Protein AF-A0A2V8Y5N4-F1 (afdb_monomer)

pLDDT: mean 75.88, std 19.47, range [35.38, 98.12]

Mean predicted aligned error: 12.95 Å

Secondary structure (DSSP, 8-state):
--TT-TT--EEE-PPPPSSSS--PPPHHHHHHHHHHHHHTT--EEE-PPTTGGGT-STT----------PPP----------

Structure (mmCIF, N/CA/C/O backbone):
data_AF-A0A2V8Y5N4-F1
#
_entry.id   AF-A0A2V8Y5N4-F1
#
loop_
_atom_site.group_PDB
_atom_site.id
_atom_site.type_symbol
_atom_site.label_atom_id
_atom_site.label_alt_id
_atom_site.label_comp_id
_atom_site.label_asym_id
_atom_site.label_entity_id
_atom_site.label_seq_id
_atom_site.pdbx_PDB_ins_code
_atom_site.Cartn_x
_atom_site.Cartn_y
_atom_site.Cartn_z
_atom_site.occupancy
_atom_site.B_iso_or_equiv
_atom_site.auth_seq_id
_atom_site.auth_comp_id
_atom_site.auth_asym_id
_atom_site.auth_atom_id
_atom_site.pdbx_PDB_model_num
ATOM 1 N N . LEU A 1 1 ? 0.395 12.519 15.375 1.00 60.88 1 LEU A N 1
ATOM 2 C CA . LEU A 1 1 ? 0.581 12.784 13.929 1.00 60.88 1 LEU A CA 1
ATOM 3 C C . LEU A 1 1 ? -0.685 12.570 13.086 1.00 60.88 1 LEU A C 1
ATOM 5 O O . LEU A 1 1 ? -0.772 13.192 12.044 1.00 60.88 1 LEU A O 1
ATOM 9 N N . LEU A 1 2 ? -1.660 11.745 13.504 1.00 65.88 2 LEU A N 1
ATOM 10 C CA . LEU A 1 2 ? -2.914 11.514 12.751 1.00 65.88 2 LEU A CA 1
ATOM 11 C C . LEU A 1 2 ? -4.191 11.644 13.621 1.00 65.88 2 LEU A C 1
ATOM 13 O O . LEU A 1 2 ? -5.222 11.059 13.301 1.00 65.88 2 LEU A O 1
ATOM 17 N N . SER A 1 3 ? -4.120 12.381 14.738 1.00 58.44 3 SER A N 1
ATOM 18 C CA . SER A 1 3 ? -5.254 12.648 15.646 1.00 58.44 3 SER A CA 1
ATOM 19 C C . SER A 1 3 ? -6.487 13.172 14.886 1.00 58.44 3 SER A C 1
ATOM 21 O O . SER A 1 3 ? -6.335 13.877 13.891 1.00 58.44 3 SER A O 1
ATOM 23 N N . PRO A 1 4 ? -7.703 12.813 15.330 1.00 64.69 4 PRO A N 1
ATOM 24 C CA . PRO A 1 4 ? -8.638 12.051 14.519 1.00 64.69 4 PRO A CA 1
ATOM 25 C C . PRO A 1 4 ? -9.067 12.828 13.271 1.00 64.69 4 PRO A C 1
ATOM 27 O O . PRO A 1 4 ? -9.908 13.730 13.324 1.00 64.69 4 PRO A O 1
ATOM 30 N N . LEU A 1 5 ? -8.528 12.431 12.120 1.00 66.81 5 LEU A N 1
ATOM 31 C CA . LEU A 1 5 ? -9.094 12.790 10.827 1.00 66.81 5 LEU A CA 1
ATOM 32 C C . LEU A 1 5 ? -10.474 12.116 10.723 1.00 66.81 5 LEU A C 1
ATOM 34 O O . LEU A 1 5 ? -10.589 10.983 10.267 1.00 66.81 5 LEU A O 1
ATOM 38 N N . LYS A 1 6 ? -11.520 12.804 11.205 1.00 66.88 6 LYS A N 1
ATOM 39 C CA . LYS A 1 6 ? -12.885 12.271 11.407 1.00 66.88 6 LYS A CA 1
ATOM 40 C C . LYS A 1 6 ? -13.516 11.612 10.174 1.00 66.88 6 LYS A C 1
ATOM 42 O O . LYS A 1 6 ? -14.463 10.852 10.328 1.00 66.88 6 LYS A O 1
ATOM 47 N N . SER A 1 7 ? -13.044 11.917 8.965 1.00 76.56 7 SER A N 1
ATOM 48 C CA . SER A 1 7 ? -13.616 11.389 7.724 1.00 76.56 7 SER A CA 1
ATOM 49 C C . SER A 1 7 ? -12.581 11.337 6.598 1.00 76.56 7 SER A C 1
ATOM 51 O O . SER A 1 7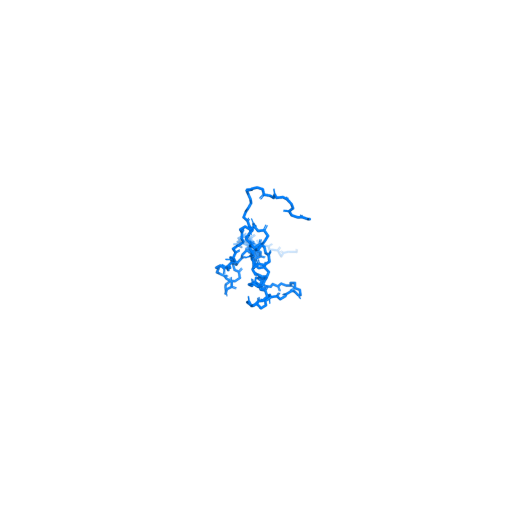 ? -12.746 11.966 5.552 1.00 76.56 7 SER A O 1
ATOM 53 N N . VAL A 1 8 ? -11.496 10.591 6.794 1.00 87.12 8 VAL A N 1
ATOM 54 C CA . VAL A 1 8 ? -10.570 10.279 5.696 1.00 87.12 8 VAL A CA 1
ATOM 55 C C . VAL A 1 8 ? -10.451 8.779 5.502 1.00 87.12 8 VAL A C 1
ATOM 57 O O . VAL A 1 8 ? -10.598 7.995 6.437 1.00 87.12 8 VAL A O 1
ATOM 60 N N . LYS A 1 9 ? -10.162 8.391 4.263 1.00 90.44 9 LYS A N 1
ATOM 61 C CA . LYS A 1 9 ? -9.770 7.033 3.900 1.00 90.44 9 LYS A CA 1
ATOM 62 C C . LYS A 1 9 ? -8.367 7.108 3.324 1.00 90.44 9 LYS A C 1
ATOM 64 O O . LYS A 1 9 ? -8.101 7.959 2.477 1.00 90.44 9 LYS A O 1
ATOM 69 N N . VAL A 1 10 ? -7.486 6.223 3.766 1.00 93.81 10 VAL A N 1
ATOM 70 C CA . VAL A 1 10 ? -6.125 6.121 3.240 1.00 93.81 10 VAL A CA 1
ATOM 71 C C . VAL A 1 10 ? -6.101 5.034 2.173 1.00 93.81 10 VAL A C 1
ATOM 73 O O . VAL A 1 10 ? -6.513 3.903 2.417 1.00 93.81 10 VAL A O 1
ATOM 76 N N . ASN A 1 11 ? -5.617 5.369 0.978 1.00 95.50 11 ASN A N 1
ATOM 77 C CA . ASN A 1 11 ? -5.343 4.381 -0.061 1.00 95.50 11 ASN A CA 1
ATOM 78 C C . ASN A 1 11 ? -3.833 4.157 -0.135 1.00 95.50 11 ASN A C 1
ATOM 80 O O . ASN A 1 11 ? -3.091 5.060 -0.515 1.00 95.50 11 ASN A O 1
ATOM 84 N N . LEU A 1 12 ? -3.393 2.959 0.226 1.00 95.69 12 LEU A N 1
ATOM 85 C CA . LEU A 1 12 ? -2.025 2.501 0.046 1.00 95.69 12 LEU A CA 1
ATOM 86 C C . LEU A 1 12 ? -1.862 2.071 -1.408 1.00 95.69 12 LEU A C 1
ATOM 88 O O . LEU A 1 12 ? -2.562 1.171 -1.867 1.00 95.69 12 LEU A O 1
ATOM 92 N N . ILE A 1 13 ? -0.959 2.720 -2.132 1.00 93.56 13 ILE A N 1
ATOM 93 C CA . ILE A 1 13 ? -0.600 2.345 -3.499 1.00 93.56 13 ILE A CA 1
ATOM 94 C C . ILE A 1 13 ? 0.804 1.752 -3.417 1.00 93.56 13 ILE A C 1
ATOM 96 O O . ILE A 1 13 ? 1.743 2.496 -3.123 1.00 93.56 13 ILE A O 1
ATOM 100 N N . PRO A 1 14 ? 0.965 0.434 -3.615 1.00 92.88 14 PRO A N 1
ATOM 101 C CA . PRO A 1 14 ? 2.287 -0.159 -3.722 1.00 92.88 14 PRO A CA 1
ATOM 102 C C . PRO A 1 14 ? 3.071 0.519 -4.843 1.00 92.88 14 PRO A C 1
ATOM 104 O O . PRO A 1 14 ? 2.509 0.881 -5.879 1.00 92.88 14 PRO A O 1
ATOM 107 N N . TRP A 1 15 ? 4.364 0.730 -4.613 1.00 90.38 15 TRP A N 1
ATOM 108 C CA . TRP A 1 15 ? 5.211 1.469 -5.541 1.00 90.38 15 TRP A CA 1
ATOM 109 C C . TRP A 1 15 ? 5.217 0.817 -6.928 1.00 90.38 15 TRP A C 1
ATOM 111 O O . TRP A 1 15 ? 5.552 -0.358 -7.055 1.00 90.38 15 TRP A O 1
ATOM 121 N N . ASN A 1 16 ? 4.882 1.566 -7.979 1.00 87.62 16 ASN A N 1
ATOM 122 C CA . ASN A 1 16 ? 4.987 1.078 -9.354 1.00 87.62 16 ASN A CA 1
ATOM 123 C C . ASN A 1 16 ? 6.447 1.209 -9.842 1.00 87.62 16 ASN A C 1
ATOM 125 O O . ASN A 1 16 ? 7.033 2.269 -9.639 1.00 87.62 16 ASN A O 1
ATOM 129 N N . PRO A 1 17 ? 7.045 0.189 -10.491 1.00 81.31 17 PRO A N 1
ATOM 130 C CA . PRO A 1 17 ? 8.416 0.249 -10.981 1.00 81.31 17 PRO A CA 1
ATOM 131 C C . PRO A 1 17 ? 8.586 1.385 -11.986 1.00 81.31 17 PRO A C 1
ATOM 133 O O . PRO A 1 17 ? 7.679 1.677 -12.769 1.00 81.31 17 PRO A O 1
ATOM 136 N N . GLY A 1 18 ? 9.757 2.004 -11.975 1.00 80.69 18 GLY A N 1
ATOM 137 C CA . GLY A 1 18 ? 10.113 3.109 -12.853 1.00 80.69 18 GLY A CA 1
ATOM 138 C C . GLY A 1 18 ? 11.601 3.417 -12.731 1.00 80.69 18 GLY A C 1
ATOM 139 O O . GLY A 1 18 ? 12.360 2.613 -12.201 1.00 80.69 18 GLY A O 1
ATOM 140 N N . GLU A 1 19 ? 12.011 4.592 -13.194 1.00 82.12 19 GLU A N 1
ATOM 141 C CA . GLU A 1 19 ? 13.427 4.988 -13.257 1.00 82.12 19 GLU A CA 1
ATOM 142 C C . GLU A 1 19 ? 14.050 5.309 -11.887 1.00 82.12 19 GLU A C 1
ATOM 144 O O . GLU A 1 19 ? 15.268 5.409 -11.758 1.00 82.12 19 GLU A O 1
ATOM 149 N N . LEU A 1 20 ? 13.226 5.477 -10.849 1.00 86.12 20 LEU A N 1
ATOM 150 C CA . LEU A 1 20 ? 13.701 5.757 -9.496 1.00 86.12 20 LEU A CA 1
ATOM 151 C C . LEU A 1 20 ? 14.197 4.481 -8.797 1.00 86.12 20 LEU A C 1
ATOM 153 O O . LEU A 1 20 ? 13.637 3.406 -9.014 1.00 86.12 20 LEU A O 1
ATOM 157 N N . PRO A 1 21 ? 15.168 4.586 -7.868 1.00 90.25 21 PRO A N 1
ATOM 158 C CA . PRO A 1 21 ? 15.795 3.435 -7.210 1.00 90.25 21 PRO A CA 1
ATOM 159 C C . PRO A 1 21 ? 14.919 2.785 -6.119 1.00 90.25 21 PRO A C 1
ATOM 161 O O . PRO A 1 21 ? 15.431 2.136 -5.207 1.00 90.25 21 PRO A O 1
ATOM 164 N N . TYR A 1 22 ? 13.602 2.977 -6.168 1.00 90.56 22 TYR A N 1
ATOM 165 C CA . TYR A 1 22 ? 12.666 2.440 -5.186 1.00 90.56 22 TYR A CA 1
ATOM 166 C C . TYR A 1 22 ? 12.061 1.125 -5.662 1.00 90.56 22 TYR A C 1
ATOM 168 O O . TYR A 1 22 ? 11.815 0.917 -6.850 1.00 90.56 22 TYR A O 1
ATOM 176 N N . GLN A 1 23 ? 11.782 0.249 -4.703 1.00 90.44 23 GLN A N 1
ATOM 177 C CA . GLN A 1 23 ? 11.176 -1.052 -4.948 1.00 90.44 23 GLN A CA 1
ATOM 178 C C . GLN A 1 23 ? 9.820 -1.140 -4.261 1.00 90.44 23 GLN A C 1
ATOM 180 O O . GLN A 1 23 ? 9.566 -0.486 -3.245 1.00 90.44 23 GLN A O 1
ATOM 185 N N . GLU A 1 24 ? 8.945 -1.963 -4.829 1.00 91.75 24 GLU A N 1
ATOM 186 C CA . GLU A 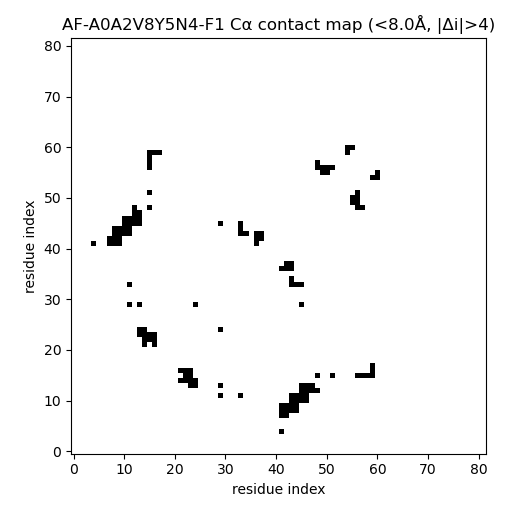1 24 ? 7.695 -2.308 -4.171 1.00 91.75 24 GLU A CA 1
ATOM 187 C C . GLU A 1 24 ? 7.981 -3.023 -2.841 1.00 91.75 24 GLU A C 1
ATOM 189 O O . GLU A 1 24 ? 8.789 -3.954 -2.812 1.00 91.75 24 GLU A O 1
ATOM 194 N N . PRO A 1 25 ? 7.336 -2.618 -1.732 1.00 95.12 25 PRO A N 1
ATOM 195 C CA . PRO A 1 25 ? 7.422 -3.372 -0.490 1.00 95.12 25 PRO A CA 1
ATOM 196 C C . PRO A 1 25 ? 6.814 -4.773 -0.645 1.00 95.12 25 PRO A C 1
ATOM 198 O O . PRO A 1 25 ? 5.914 -4.984 -1.456 1.00 95.12 25 PRO A O 1
ATOM 201 N N . SER A 1 26 ? 7.240 -5.725 0.190 1.00 96.31 26 SER A N 1
ATOM 202 C CA . SER A 1 26 ? 6.587 -7.037 0.241 1.00 96.31 26 SER A CA 1
ATOM 203 C C . SER A 1 26 ? 5.107 -6.909 0.626 1.00 96.31 26 SER A C 1
ATOM 205 O O . SER A 1 26 ? 4.715 -5.995 1.360 1.00 96.31 26 SER A O 1
ATOM 207 N N . GLY A 1 27 ? 4.286 -7.864 0.178 1.00 95.25 27 GLY A N 1
ATOM 208 C CA . GLY A 1 27 ? 2.864 -7.920 0.537 1.00 95.25 27 GLY A CA 1
ATOM 209 C C . GLY A 1 27 ? 2.636 -7.913 2.052 1.00 95.25 27 GLY A C 1
ATOM 210 O O . GLY A 1 27 ? 1.779 -7.186 2.544 1.00 95.25 27 GLY A O 1
ATOM 211 N N . GLU A 1 28 ? 3.475 -8.629 2.803 1.00 97.81 28 GLU A N 1
ATOM 212 C CA . GLU A 1 28 ? 3.438 -8.653 4.270 1.00 97.81 28 GLU A CA 1
ATOM 213 C C . GLU A 1 28 ? 3.649 -7.266 4.884 1.00 97.81 28 GLU A C 1
ATOM 215 O O . GLU A 1 28 ? 2.918 -6.870 5.789 1.00 97.81 28 GLU A O 1
ATOM 220 N N . ARG A 1 29 ? 4.607 -6.490 4.360 1.00 97.81 29 ARG A N 1
ATOM 221 C CA . ARG A 1 29 ? 4.906 -5.144 4.862 1.00 97.81 29 ARG A CA 1
ATOM 222 C C . ARG A 1 29 ? 3.795 -4.146 4.532 1.00 97.81 29 ARG A C 1
ATOM 224 O O . ARG A 1 29 ? 3.517 -3.250 5.328 1.00 97.81 29 ARG A O 1
ATOM 231 N N . ILE A 1 30 ? 3.147 -4.307 3.376 1.00 97.69 30 ILE A N 1
ATOM 232 C CA . ILE A 1 30 ? 1.964 -3.519 2.996 1.00 97.69 30 ILE A CA 1
ATOM 233 C C . ILE A 1 30 ? 0.812 -3.806 3.966 1.00 97.69 30 ILE A C 1
ATOM 235 O O . ILE A 1 30 ? 0.191 -2.873 4.481 1.00 97.69 30 ILE A O 1
ATOM 239 N N . GLU A 1 31 ? 0.555 -5.082 4.255 1.00 97.69 31 GLU A N 1
ATOM 240 C CA . GLU A 1 31 ? -0.512 -5.495 5.166 1.00 97.69 31 GLU A CA 1
ATOM 241 C C . GLU A 1 31 ? -0.246 -5.096 6.619 1.00 97.69 31 GLU A C 1
ATOM 243 O O . GLU A 1 31 ? -1.159 -4.627 7.303 1.00 97.69 31 GLU A O 1
ATOM 248 N N . GLU A 1 32 ? 1.000 -5.190 7.083 1.00 98.12 32 GLU A N 1
ATOM 249 C CA . GLU A 1 32 ? 1.396 -4.699 8.402 1.00 98.12 32 GLU A CA 1
ATOM 250 C C . GLU A 1 32 ? 1.100 -3.200 8.544 1.00 98.12 32 GLU A C 1
ATOM 252 O O . GLU A 1 32 ? 0.469 -2.775 9.517 1.00 98.12 32 GLU A O 1
ATOM 257 N N . PHE A 1 33 ? 1.478 -2.394 7.548 1.00 97.50 33 PHE A N 1
ATOM 258 C CA . PHE A 1 33 ? 1.207 -0.958 7.561 1.00 97.50 33 PHE A CA 1
ATOM 259 C C . PHE A 1 33 ? -0.296 -0.651 7.520 1.00 97.50 33 PHE A C 1
ATOM 261 O O . PHE A 1 33 ? -0.778 0.209 8.263 1.00 97.50 33 PHE A O 1
ATOM 268 N N . ARG A 1 34 ? -1.062 -1.384 6.700 1.00 97.00 34 ARG A N 1
ATOM 269 C CA . ARG A 1 34 ? -2.527 -1.272 6.655 1.00 97.00 34 ARG A CA 1
ATOM 270 C C . ARG A 1 34 ? -3.151 -1.571 8.018 1.00 97.00 34 ARG A C 1
ATOM 272 O O . ARG A 1 34 ? -4.032 -0.829 8.453 1.00 97.00 34 ARG A O 1
ATOM 279 N N . ARG A 1 35 ? -2.692 -2.625 8.700 1.00 96.81 35 ARG A N 1
ATOM 280 C CA . ARG A 1 35 ? -3.163 -2.998 10.040 1.00 96.8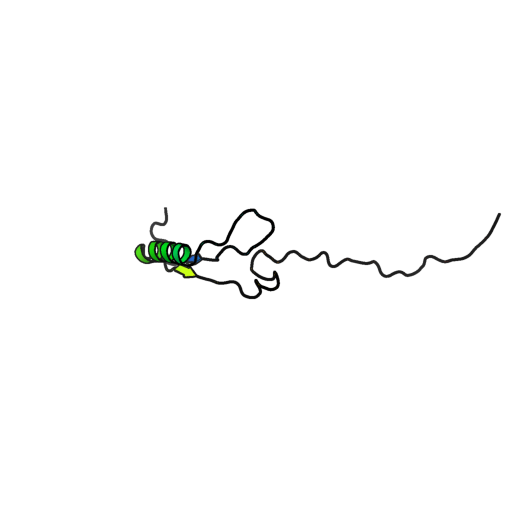1 35 ARG A CA 1
ATOM 281 C C . ARG A 1 35 ? -2.899 -1.882 11.048 1.00 96.81 35 ARG A C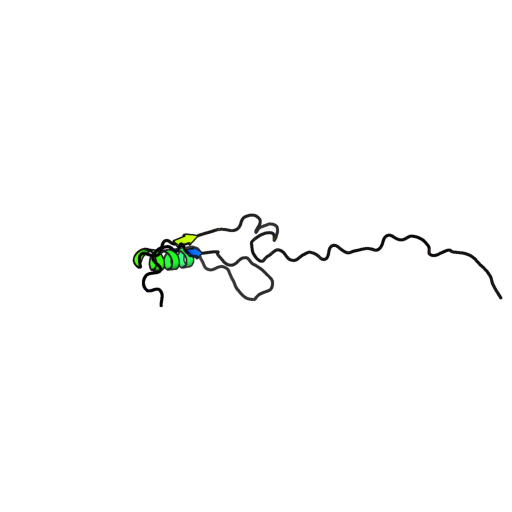 1
ATOM 283 O O . ARG A 1 35 ? -3.831 -1.466 11.721 1.00 96.81 35 ARG A O 1
ATOM 290 N N . ILE A 1 36 ? -1.691 -1.312 11.062 1.00 95.75 36 ILE A N 1
ATOM 291 C CA . ILE A 1 36 ? -1.334 -0.193 11.955 1.00 95.75 36 ILE A CA 1
ATOM 292 C C . ILE A 1 36 ? -2.288 1.004 11.795 1.00 95.75 36 ILE A C 1
ATOM 294 O O . ILE A 1 36 ? -2.609 1.673 12.780 1.00 95.75 36 ILE A O 1
ATOM 298 N N . LEU A 1 37 ? -2.732 1.306 10.570 1.00 93.38 37 LEU A N 1
ATOM 299 C CA . LEU A 1 37 ? -3.699 2.380 10.319 1.00 93.38 37 LEU A CA 1
ATOM 300 C C . LEU A 1 37 ? -5.102 2.017 10.822 1.00 93.38 37 LEU A C 1
ATOM 302 O O . LEU A 1 37 ? -5.729 2.821 11.514 1.00 93.38 37 LEU A O 1
ATOM 306 N N . ASN A 1 38 ? -5.564 0.801 10.530 1.00 92.38 38 ASN A N 1
ATOM 307 C CA . ASN A 1 38 ? -6.878 0.327 10.965 1.00 92.38 38 ASN A CA 1
ATOM 308 C C . ASN A 1 38 ? -6.985 0.234 12.495 1.00 92.38 38 ASN A C 1
ATOM 310 O O . ASN A 1 38 ? -7.989 0.672 13.049 1.00 92.38 38 ASN A O 1
ATOM 314 N N . ASP A 1 39 ? -5.938 -0.236 13.179 1.00 93.06 39 ASP A N 1
ATOM 315 C CA . ASP A 1 39 ? -5.873 -0.329 14.648 1.00 93.06 39 ASP A CA 1
ATOM 316 C C . ASP A 1 39 ? -5.964 1.053 15.318 1.00 93.06 39 ASP A C 1
ATOM 318 O O . ASP A 1 39 ? -6.381 1.183 16.467 1.00 93.06 39 ASP A O 1
ATOM 322 N N . LYS A 1 40 ? -5.614 2.116 14.583 1.00 90.69 40 LYS A N 1
ATOM 323 C CA . LYS A 1 40 ? -5.759 3.517 15.005 1.00 90.69 40 LYS A CA 1
ATOM 324 C C . LYS A 1 40 ? -7.089 4.145 14.575 1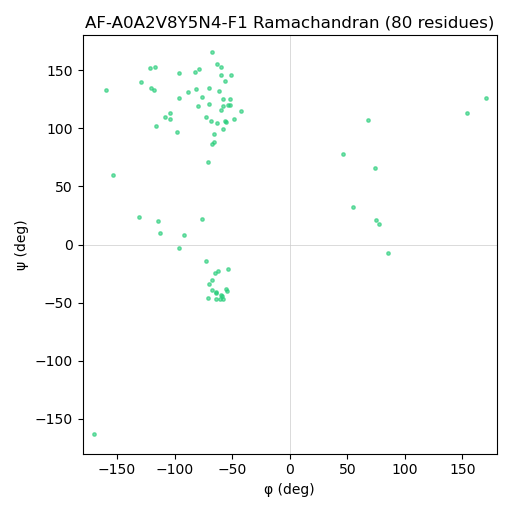.00 90.69 40 LYS A C 1
ATOM 326 O O . LYS A 1 40 ? -7.262 5.354 14.722 1.00 90.69 40 LYS A O 1
ATOM 331 N N . GLY A 1 41 ? -8.014 3.353 14.033 1.00 89.12 41 GLY A N 1
ATOM 332 C CA . GLY A 1 41 ? -9.322 3.809 13.565 1.00 89.12 41 GLY A CA 1
ATOM 333 C C . GLY A 1 41 ? -9.283 4.577 12.241 1.00 89.12 41 GLY A C 1
ATOM 334 O O . GLY A 1 41 ? -10.209 5.335 11.960 1.00 89.12 41 GLY A O 1
ATOM 335 N N . ILE A 1 42 ? -8.229 4.416 11.433 1.00 90.81 42 ILE A N 1
ATOM 336 C CA . ILE A 1 42 ? -8.083 5.071 10.126 1.00 90.81 42 ILE A CA 1
ATOM 337 C C . ILE A 1 42 ? -8.366 4.038 9.029 1.00 90.81 42 ILE A C 1
ATOM 339 O O . ILE A 1 42 ? -7.522 3.170 8.803 1.00 90.81 42 ILE A O 1
ATOM 343 N N . PRO A 1 43 ? -9.504 4.119 8.310 1.00 92.06 43 PRO A N 1
ATOM 344 C CA . PRO A 1 43 ? -9.820 3.169 7.248 1.00 92.06 43 PRO A CA 1
ATOM 345 C C . PRO A 1 43 ? -8.754 3.182 6.147 1.00 92.06 43 PRO A C 1
ATOM 347 O O . PRO A 1 43 ? -8.592 4.189 5.448 1.00 92.06 43 PRO A O 1
ATOM 350 N N . ALA A 1 44 ? -8.051 2.061 5.983 1.00 94.69 44 ALA A N 1
ATOM 351 C CA . ALA A 1 44 ? -6.979 1.906 5.006 1.00 94.69 44 ALA A CA 1
ATOM 352 C C . ALA A 1 44 ? -7.253 0.771 4.005 1.00 94.69 44 ALA A C 1
ATOM 354 O O . ALA A 1 44 ? -7.626 -0.342 4.385 1.00 94.69 44 ALA A O 1
ATOM 355 N N . PHE A 1 45 ? -7.014 1.046 2.721 1.00 95.19 45 PHE A N 1
ATOM 356 C CA . PHE A 1 45 ? -7.239 0.122 1.605 1.00 95.19 45 PHE A CA 1
ATOM 357 C C . PHE A 1 45 ? -5.993 0.027 0.734 1.00 95.19 45 PHE A C 1
ATOM 359 O O . PHE A 1 45 ? -5.373 1.049 0.452 1.00 95.19 45 PHE A O 1
ATOM 366 N N . VAL A 1 46 ? -5.655 -1.169 0.258 1.00 94.81 46 VAL A N 1
ATOM 367 C CA . VAL A 1 46 ? -4.597 -1.335 -0.747 1.00 94.81 46 VAL A CA 1
ATOM 368 C C . VAL A 1 46 ? -5.206 -1.205 -2.137 1.00 94.81 46 VAL A C 1
ATOM 370 O O . VAL A 1 46 ? -6.223 -1.827 -2.444 1.00 94.81 46 VAL A O 1
ATOM 373 N N . ARG A 1 47 ? -4.588 -0.384 -2.983 1.00 93.00 47 ARG A N 1
ATOM 374 C CA . ARG A 1 47 ? -4.942 -0.216 -4.390 1.00 93.00 47 ARG A CA 1
ATOM 375 C C . ARG A 1 47 ? -3.788 -0.679 -5.258 1.00 93.00 47 ARG A C 1
ATOM 377 O O . ARG A 1 47 ? -2.821 0.051 -5.456 1.00 93.00 47 ARG A O 1
ATOM 384 N N . TYR A 1 48 ? -3.929 -1.874 -5.813 1.00 85.69 48 TYR A N 1
ATOM 385 C CA . TYR A 1 48 ? -3.036 -2.357 -6.856 1.00 85.69 48 TYR A CA 1
ATOM 386 C C . TYR A 1 48 ? -3.396 -1.686 -8.182 1.00 85.69 48 TYR A C 1
ATOM 388 O O . TYR A 1 48 ? -4.559 -1.672 -8.595 1.00 85.69 48 TYR A O 1
ATOM 396 N N . SER A 1 49 ? -2.401 -1.084 -8.829 1.00 80.62 49 SER A N 1
ATOM 397 C CA . SER A 1 49 ? -2.603 -0.409 -10.109 1.00 80.62 49 SER A CA 1
ATOM 398 C C . SER A 1 49 ? -2.876 -1.431 -11.215 1.00 80.62 49 SER A C 1
ATOM 400 O O . SER A 1 49 ? -2.171 -2.432 -11.327 1.00 80.62 49 SER A O 1
ATOM 402 N N . ARG A 1 50 ? -3.876 -1.165 -12.061 1.00 75.69 50 ARG A N 1
ATOM 403 C CA . ARG A 1 50 ? -4.095 -1.911 -13.312 1.00 75.69 50 ARG A CA 1
ATOM 404 C C . ARG A 1 50 ? -3.176 -1.353 -14.404 1.00 75.69 50 ARG A C 1
ATOM 406 O O . ARG A 1 50 ? -2.889 -0.160 -14.380 1.00 75.69 50 ARG A O 1
ATOM 413 N N . GLY A 1 51 ? -2.738 -2.192 -15.344 1.00 72.62 51 GLY A N 1
ATOM 414 C CA . GLY A 1 51 ? -1.870 -1.773 -16.454 1.00 72.62 51 GLY A CA 1
ATOM 415 C C . GLY A 1 51 ? -0.394 -1.583 -16.080 1.00 72.62 51 GLY A C 1
ATOM 416 O O . GLY A 1 51 ? 0.338 -0.906 -16.794 1.00 72.62 51 GLY A O 1
ATOM 417 N N . ARG A 1 52 ? 0.051 -2.143 -14.948 1.00 73.38 52 ARG A N 1
ATOM 418 C CA . ARG A 1 52 ? 1.453 -2.092 -14.488 1.00 73.38 52 ARG A CA 1
ATOM 419 C C . ARG A 1 52 ? 2.399 -2.884 -15.395 1.00 73.38 52 ARG A C 1
ATOM 421 O O . ARG A 1 52 ? 3.558 -2.525 -15.546 1.00 73.38 52 ARG A O 1
ATOM 428 N N . ASP A 1 53 ? 1.869 -3.936 -16.000 1.00 74.44 53 ASP A N 1
ATOM 429 C CA . ASP A 1 53 ? 2.470 -4.778 -17.031 1.00 74.44 53 ASP A CA 1
ATOM 430 C C . ASP A 1 53 ? 2.733 -4.033 -18.349 1.00 74.44 53 ASP A C 1
ATOM 432 O O . ASP A 1 53 ? 3.640 -4.400 -19.089 1.00 74.44 53 ASP A O 1
ATOM 436 N N . VAL A 1 54 ? 1.985 -2.958 -18.614 1.00 73.88 54 VAL A N 1
ATOM 437 C CA . VAL A 1 54 ? 2.107 -2.133 -19.830 1.00 73.88 54 VAL A CA 1
ATOM 438 C C . VAL A 1 54 ? 2.587 -0.708 -19.541 1.00 73.88 54 VAL A C 1
ATOM 440 O O . VAL A 1 54 ? 2.381 0.189 -20.354 1.00 73.88 54 VAL A O 1
ATOM 443 N N . MET A 1 55 ? 3.216 -0.481 -18.382 1.00 74.38 55 MET A N 1
ATOM 444 C CA . MET A 1 55 ? 3.720 0.835 -17.960 1.00 74.38 55 MET A CA 1
ATOM 445 C C . MET A 1 55 ? 2.648 1.945 -17.964 1.00 74.38 55 MET A C 1
ATOM 447 O O . MET A 1 55 ? 2.939 3.111 -18.204 1.00 74.38 55 MET A O 1
ATOM 451 N N . ALA A 1 56 ? 1.391 1.594 -17.684 1.00 77.00 56 ALA A N 1
ATOM 452 C CA . ALA A 1 56 ? 0.253 2.517 -17.652 1.00 77.00 56 ALA A CA 1
ATOM 453 C C . ALA A 1 56 ? -0.326 2.711 -16.239 1.00 77.00 56 ALA A C 1
ATOM 455 O O . ALA A 1 56 ? -1.399 3.298 -16.076 1.00 77.00 56 ALA A O 1
ATOM 456 N N . ALA A 1 57 ? 0.354 2.217 -15.201 1.00 78.12 57 ALA A N 1
ATOM 457 C CA . ALA A 1 57 ? -0.066 2.445 -13.826 1.00 78.12 57 ALA A CA 1
ATOM 458 C C . ALA A 1 57 ? 0.084 3.923 -13.418 1.00 78.12 57 ALA A C 1
ATOM 460 O O . ALA A 1 57 ? 0.782 4.713 -14.057 1.00 78.12 57 ALA A O 1
ATOM 461 N N . CYS A 1 58 ? -0.538 4.309 -12.300 1.00 68.88 58 CYS A N 1
ATOM 462 C CA . CYS A 1 58 ? -0.390 5.651 -11.736 1.00 68.88 58 CYS A CA 1
ATOM 463 C C . CYS A 1 58 ? 1.098 6.015 -11.566 1.00 68.88 58 CYS A C 1
ATOM 465 O O . CYS A 1 58 ? 1.843 5.280 -10.917 1.00 68.88 58 CYS A O 1
ATOM 467 N N . GLY A 1 59 ? 1.521 7.144 -12.141 1.00 72.69 59 GLY A N 1
ATOM 468 C CA . GLY A 1 59 ? 2.917 7.600 -12.120 1.00 72.69 59 GLY A CA 1
ATOM 469 C C . GLY A 1 59 ? 3.821 7.020 -13.217 1.00 72.69 59 GLY A C 1
ATOM 470 O O . GLY A 1 59 ? 4.939 7.496 -13.357 1.00 72.69 59 GLY A O 1
ATOM 471 N N . GLN A 1 60 ? 3.349 6.054 -14.017 1.00 76.62 60 GLN A N 1
ATOM 472 C CA . GLN A 1 60 ? 4.089 5.494 -15.162 1.00 76.62 60 GLN A CA 1
ATOM 473 C C . GLN A 1 60 ? 3.712 6.131 -16.507 1.00 76.62 60 GLN A C 1
ATOM 475 O O . GLN A 1 60 ? 4.324 5.812 -17.520 1.0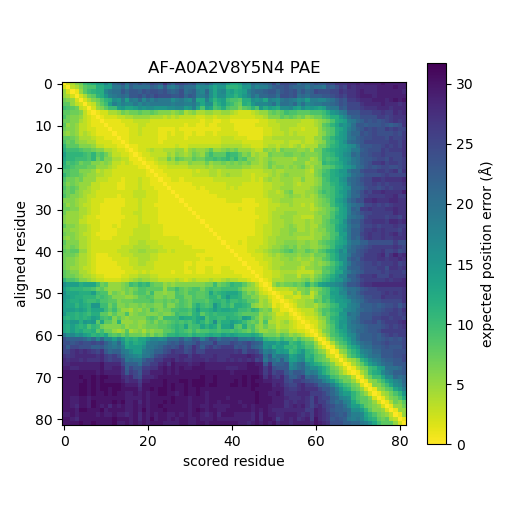0 76.62 60 GLN A O 1
ATOM 480 N N . LEU A 1 61 ? 2.737 7.050 -16.527 1.00 72.69 61 LEU A N 1
ATOM 481 C CA . LEU A 1 61 ? 2.361 7.813 -17.719 1.00 72.69 61 LEU A CA 1
ATOM 482 C C . LEU A 1 61 ? 3.458 8.829 -18.076 1.00 72.69 61 LEU A C 1
ATOM 484 O O . LEU A 1 61 ? 3.291 10.037 -17.919 1.00 72.69 61 LEU A O 1
ATOM 488 N N . ALA A 1 62 ? 4.588 8.332 -18.567 1.00 63.09 62 ALA A N 1
ATOM 489 C CA . ALA A 1 62 ? 5.443 9.099 -19.443 1.00 63.09 62 ALA A CA 1
ATOM 490 C C . ALA A 1 62 ? 4.684 9.216 -20.765 1.00 63.09 62 ALA A C 1
ATOM 492 O O . ALA A 1 62 ? 4.330 8.207 -21.378 1.00 63.09 62 ALA A O 1
ATOM 493 N N . LEU A 1 63 ? 4.408 10.442 -21.213 1.00 54.56 63 LEU A N 1
ATOM 494 C CA . LEU A 1 63 ? 4.155 10.649 -22.630 1.00 54.56 63 LEU A CA 1
ATOM 495 C C . LEU A 1 63 ? 5.426 10.148 -23.320 1.00 54.56 63 LEU A C 1
ATOM 497 O O . LEU A 1 63 ? 6.427 10.864 -23.340 1.00 54.56 63 LEU A O 1
ATOM 501 N N . LEU A 1 64 ? 5.406 8.913 -23.846 1.00 58.12 64 LEU A N 1
ATOM 502 C CA . LEU A 1 64 ? 6.245 8.567 -24.988 1.00 58.12 64 LEU A CA 1
ATOM 503 C C . LEU A 1 64 ? 6.099 9.779 -25.887 1.00 58.12 64 LEU A C 1
ATOM 505 O O . LEU A 1 64 ? 4.960 10.096 -26.241 1.00 58.12 64 LEU A O 1
ATOM 509 N N . GLN A 1 65 ? 7.182 10.534 -26.107 1.00 57.31 65 GLN A N 1
ATOM 510 C CA . GLN A 1 65 ? 7.134 11.686 -26.992 1.00 57.31 65 GLN A CA 1
ATOM 511 C C . GLN A 1 65 ? 6.446 11.172 -28.245 1.00 57.31 65 GLN A C 1
ATOM 513 O O . GLN A 1 65 ? 6.997 10.317 -28.939 1.00 57.31 65 GLN A O 1
ATOM 518 N N . ILE A 1 66 ? 5.195 11.588 -28.460 1.00 62.25 66 ILE A N 1
ATOM 519 C CA . ILE A 1 66 ? 4.492 11.299 -29.695 1.00 62.25 66 ILE A CA 1
ATOM 520 C C . ILE A 1 66 ? 5.323 12.100 -30.666 1.00 62.25 66 ILE A C 1
ATOM 522 O O . ILE A 1 66 ? 5.216 13.325 -30.698 1.00 62.25 66 ILE A O 1
ATOM 526 N N . GLY A 1 67 ? 6.283 11.421 -31.293 1.00 51.94 67 GLY A N 1
ATOM 527 C CA . GLY A 1 67 ? 7.245 12.041 -32.167 1.00 51.94 67 GLY A CA 1
ATOM 528 C C . GLY A 1 67 ? 6.423 12.766 -33.204 1.00 51.94 67 GLY A C 1
ATOM 529 O O . GLY A 1 67 ? 5.809 12.132 -34.060 1.00 51.94 67 GLY A O 1
ATOM 530 N N . HIS A 1 68 ? 6.363 14.089 -33.096 1.00 46.22 68 HIS A N 1
ATOM 531 C CA . HIS A 1 68 ? 5.919 14.905 -34.195 1.00 46.22 68 HIS A CA 1
ATOM 532 C C . HIS A 1 68 ? 7.022 14.751 -35.233 1.00 46.22 68 HIS A C 1
ATOM 534 O O . HIS A 1 68 ? 8.006 15.479 -35.221 1.00 46.22 68 HIS A O 1
ATOM 540 N N . GLN A 1 69 ? 6.916 13.714 -36.059 1.00 48.66 69 GLN A N 1
ATOM 541 C CA . GLN A 1 69 ? 7.549 13.717 -37.359 1.00 48.66 69 GLN A CA 1
ATO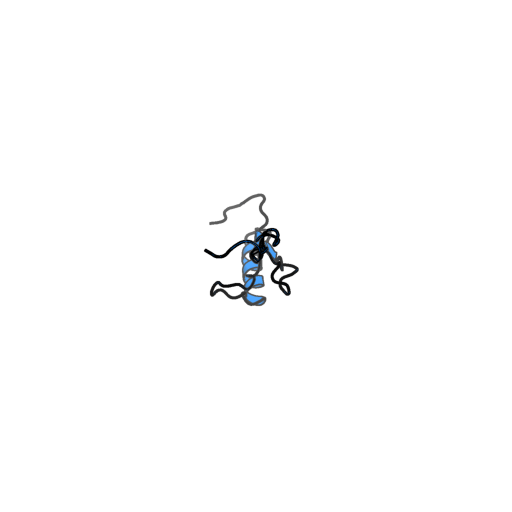M 542 C C . GLN A 1 69 ? 6.764 14.771 -38.143 1.00 48.66 69 GLN A C 1
ATOM 544 O O . GLN A 1 69 ? 5.598 14.509 -38.458 1.00 48.66 69 GLN A O 1
ATOM 549 N N . PRO A 1 70 ? 7.307 15.978 -38.402 1.00 46.62 70 PRO A N 1
ATOM 550 C CA . PRO A 1 70 ? 6.674 16.853 -39.368 1.00 46.62 70 PRO A CA 1
ATOM 551 C C . PRO A 1 70 ? 6.635 16.073 -40.681 1.00 46.62 70 PRO A C 1
ATOM 553 O O . PRO A 1 70 ? 7.662 15.620 -41.189 1.00 46.62 70 PRO A O 1
ATOM 556 N N . SER A 1 71 ? 5.425 15.832 -41.178 1.00 44.81 71 SER A N 1
ATOM 557 C CA . SER A 1 71 ? 5.188 15.143 -42.438 1.00 44.81 71 SER A CA 1
ATOM 558 C C . SER A 1 71 ? 6.016 15.807 -43.533 1.00 44.81 71 SER A C 1
ATOM 560 O O . SER A 1 71 ? 5.851 16.997 -43.803 1.00 44.81 71 SER A O 1
ATOM 562 N N . ALA A 1 72 ? 6.903 15.036 -44.154 1.00 57.22 72 ALA A N 1
ATOM 563 C CA . ALA A 1 72 ? 7.661 15.463 -45.313 1.00 57.22 72 ALA A CA 1
ATOM 564 C C . ALA A 1 72 ? 6.711 15.979 -46.405 1.00 57.22 72 ALA A C 1
ATOM 566 O O . ALA A 1 72 ? 5.860 15.238 -46.894 1.00 57.22 72 ALA A O 1
ATOM 567 N N . SER A 1 73 ? 6.864 17.242 -46.798 1.00 49.47 73 SER A N 1
ATOM 568 C CA . SER A 1 73 ? 6.422 17.769 -48.090 1.00 49.47 73 SER A CA 1
ATOM 569 C C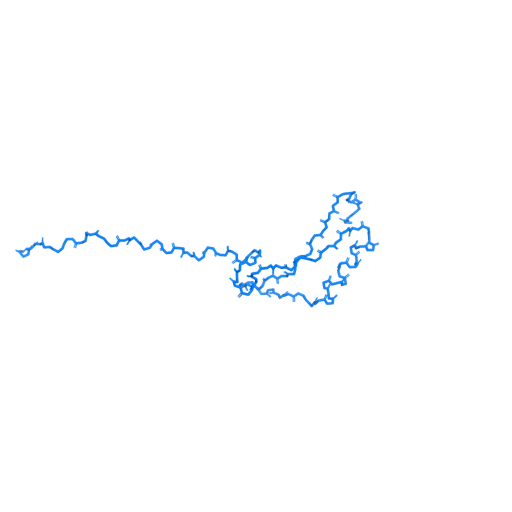 . SER A 1 73 ? 7.178 19.061 -48.394 1.00 49.47 73 SER A C 1
ATOM 571 O O . SER A 1 73 ? 7.271 19.947 -47.550 1.00 49.47 73 SER A O 1
ATOM 573 N N . SER A 1 74 ? 7.695 19.151 -49.622 1.00 45.53 74 SER A N 1
ATOM 574 C CA . SER A 1 74 ? 8.409 20.279 -50.247 1.00 45.53 74 SER A CA 1
ATOM 575 C C . SER A 1 74 ? 9.857 20.566 -49.815 1.00 45.53 74 SER A C 1
ATOM 577 O O . SER A 1 74 ? 10.185 21.661 -49.376 1.00 45.53 74 SER A O 1
ATOM 579 N N . VAL A 1 75 ? 10.779 19.643 -50.110 1.00 43.97 75 VAL A N 1
ATOM 580 C CA . VAL A 1 75 ? 12.070 20.081 -50.673 1.00 43.97 75 VAL A CA 1
ATOM 581 C C . VAL A 1 75 ? 11.957 19.896 -52.178 1.00 43.97 75 VAL A C 1
ATOM 583 O O . VAL A 1 75 ? 12.061 18.789 -52.702 1.00 43.97 75 VAL A O 1
ATOM 586 N N . PHE A 1 76 ? 11.627 20.997 -52.850 1.00 39.31 76 PHE A N 1
ATOM 587 C CA . PHE A 1 76 ? 11.681 21.125 -54.298 1.00 39.31 76 PHE A CA 1
ATOM 588 C C . PHE A 1 76 ? 13.104 20.801 -54.768 1.00 39.31 76 PHE A C 1
ATOM 590 O O . PHE A 1 76 ? 14.026 21.596 -54.604 1.00 39.31 76 PHE A O 1
ATOM 597 N N . PHE A 1 77 ? 13.277 19.630 -55.375 1.00 41.88 77 PHE A N 1
ATOM 598 C CA . PHE A 1 77 ? 14.347 19.412 -56.335 1.00 41.88 77 PHE A CA 1
ATOM 599 C C . PHE A 1 77 ? 13.975 20.155 -57.616 1.00 41.88 77 PHE A C 1
ATOM 601 O O . PHE A 1 77 ? 13.027 19.759 -58.290 1.00 41.88 77 PHE A O 1
ATOM 608 N N . ALA A 1 78 ? 14.706 21.231 -57.903 1.00 38.19 78 ALA A N 1
ATOM 609 C CA . ALA A 1 78 ? 15.205 21.631 -59.223 1.00 38.19 78 ALA A CA 1
ATOM 610 C C . ALA A 1 78 ? 15.412 23.152 -59.255 1.00 38.19 78 ALA A C 1
ATOM 612 O O . ALA A 1 78 ? 14.434 23.897 -59.248 1.00 38.19 78 ALA A O 1
ATOM 613 N N . LYS A 1 79 ? 16.671 23.598 -59.367 1.00 35.38 79 LYS A N 1
ATOM 614 C CA . LYS A 1 79 ? 17.196 24.234 -60.593 1.00 35.38 79 LYS A CA 1
ATOM 615 C C . LYS A 1 79 ? 18.589 24.856 -60.394 1.00 35.38 79 LYS A C 1
ATOM 617 O O . LYS A 1 79 ? 18.768 25.688 -59.517 1.00 35.38 79 LYS A O 1
ATOM 622 N N . GLU A 1 80 ? 19.492 24.420 -61.285 1.00 36.88 80 GLU A N 1
ATOM 623 C CA . GLU A 1 80 ? 20.549 25.181 -61.995 1.00 36.88 80 GLU A CA 1
ATOM 624 C C . GLU A 1 80 ? 21.711 25.714 -61.124 1.00 36.88 80 GLU A C 1
ATOM 626 O O . GLU A 1 80 ? 21.526 26.561 -60.267 1.00 36.88 80 GLU A O 1
ATOM 631 N N . GLN A 1 81 ? 22.933 25.166 -61.182 1.00 39.38 81 GLN A N 1
ATOM 632 C CA . GLN A 1 81 ? 23.902 25.229 -62.293 1.00 39.38 81 GLN A CA 1
ATOM 633 C C . GLN A 1 81 ? 24.055 26.651 -62.857 1.00 39.38 81 GLN A C 1
ATOM 635 O O . GLN A 1 81 ? 23.480 26.951 -63.896 1.00 39.38 81 GLN A O 1
ATOM 640 N N . ILE A 1 82 ? 24.811 27.493 -62.137 1.00 41.84 82 ILE A N 1
ATOM 641 C CA . ILE A 1 82 ? 25.974 28.316 -62.547 1.00 41.84 82 ILE A CA 1
ATOM 642 C C . ILE A 1 82 ? 26.716 28.693 -61.258 1.00 41.84 82 ILE A C 1
ATOM 644 O O . ILE A 1 82 ? 26.027 29.014 -60.265 1.00 41.84 82 ILE A O 1
#

Sequence (82 aa):
LLSPLKSVKVNLIPWNPGELPYQEPSGERIEEFRRILNDKGIPAFVRYSRGRDVMAACGQLALLQIGHQPSASSVFFAKEQI

Nearest PDB structures (foldseek):
  6fz6-assembly2_B  TM=9.838E-01  e=7.804E-05  Sphaerobacter thermophilus DSM 20745
  5hr6-assembly2_B  TM=8.570E-01  e=1.105E-04  Escherichia coli
  9ceu-assembly1_P  TM=6.268E-01  e=9.395E-01  Escherichia coli K-12
  5jcf-assembly2_B  TM=4.462E-01  e=3.780E+00  Gallus gallus

Solvent-accessible surface area (ba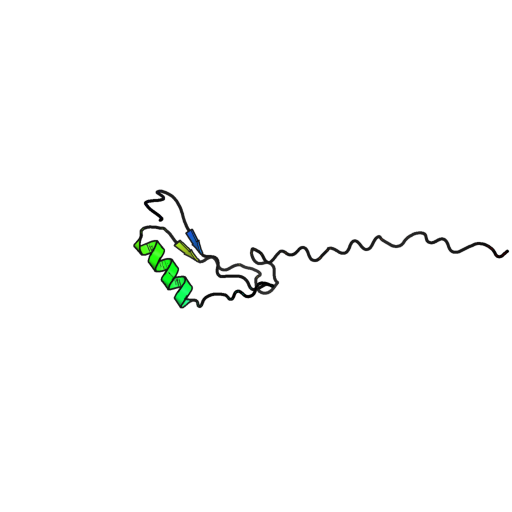ckbone atoms only — not comparable to full-atom values): 5657 Å² total; per-residue (Å²): 142,72,81,81,66,88,86,59,73,48,73,45,61,72,55,70,80,65,97,58,99,67,72,58,71,55,71,68,59,53,50,52,54,38,47,61,36,41,80,70,74,37,52,54,45,80,47,82,64,66,49,59,92,72,50,56,16,85,92,39,73,65,76,69,74,76,74,79,68,77,78,90,78,84,83,79,86,82,83,80,96,127

Radius of gyration: 25.0 Å; Cα contacts (8 Å, |Δi|>4): 69; chains: 1; bounding box: 40×37×78 Å

Foldseek 3Di:
DCPDPPDDAAEAEFDQDDPDPDDGDDPVVSVVVCVVCVVVVHHYHYDYFPCSVVLPGVPSPDPPPPPPPPPDDDPDDDDDDD